Protein AF-I7BJQ3-F1 (afdb_monomer)

Mean predicted aligned error: 4.06 Å

InterPro domains:
  IPR001971 Small ribosomal subunit protein uS11 [MF_01310] (1-108)
  IPR0019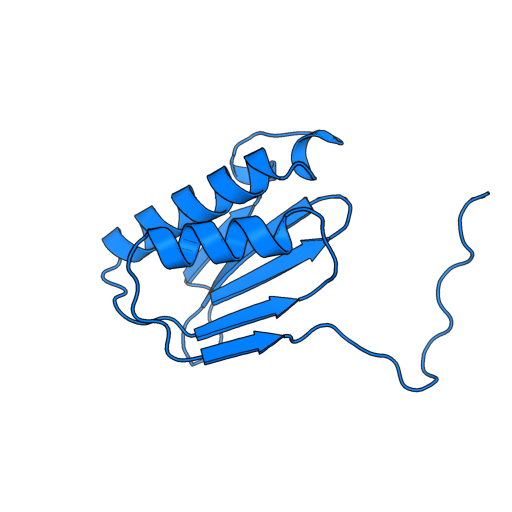71 Small ribosomal subunit protein uS11 [PF00411] (1-108)
  IPR001971 Small ribosomal subunit protein uS11 [PIRSF002131] (1-108)
  IPR001971 Small ribosomal subunit protein uS11 [PTHR11759] (1-107)
  IPR036967 Small ribosomal subunit protein uS11 superfamily [G3DSA:3.30.420.80] (1-108)

Nearest PDB structures (foldseek):
  8buu-assembly1_k  TM=9.435E-01  e=1.653E-13  Bacillus subtilis subsp. subtilis str. 168
  8q4f-assembly1_K  TM=9.467E-01  e=8.467E-13  Escherichia coli
  7p7t-assembly1_l  TM=9.505E-01  e=1.100E-12  Enterococcus faecalis
  7jil-assembly1_p  TM=9.428E-01  e=1.100E-12  Flavobacterium johnsoniae
  4v87-assembly2_CN  TM=9.465E-01  e=1.428E-12  Thermus thermophilus HB8

Secondary structure (DSSP, 8-state):
-EEEE-SS-EEEEEE-TT--EEEEEETTTTT--GGGGG-HHHHHHHHHHHHHHHHHTT--EEEEEEES--TTHHHHHHHHHHTT-EEEEEEE-----SS-SPPPPPP-

Solvent-accessible surface area (backbone atoms only — not comparable to full-atom values): 6030 Å² total; per-residue (Å²): 56,41,41,40,18,38,75,59,36,32,38,40,35,37,47,51,96,90,64,52,74,78,46,75,40,28,24,58,77,77,67,42,61,73,75,59,18,23,34,44,69,41,19,31,53,34,30,50,51,50,53,49,55,39,48,75,72,65,60,56,69,42,46,41,37,38,27,58,85,15,72,21,45,68,43,26,52,52,40,45,55,72,70,68,51,47,72,79,44,81,44,81,65,50,89,78,78,87,82,62,86,80,76,79,81,77,82,131

Radius of gyration: 14.59 Å; Cα contacts (8 Å, |Δi|>4): 197; chains: 1; bounding box: 33×20×43 Å

Structure (mmCIF, N/CA/C/O backbone):
data_AF-I7BJQ3-F1
#
_entry.id   AF-I7BJQ3-F1
#
loop_
_atom_site.group_PDB
_atom_site.id
_atom_site.type_symbol
_atom_site.label_atom_id
_atom_site.label_alt_id
_atom_site.label_comp_id
_atom_site.label_asym_id
_atom_site.label_entity_id
_atom_site.label_seq_id
_atom_site.pdbx_PDB_ins_code
_atom_site.Cartn_x
_atom_site.Cartn_y
_atom_site.Cartn_z
_atom_site.occupancy
_atom_site.B_iso_or_equiv
_atom_site.auth_seq_id
_atom_site.auth_comp_id
_atom_site.auth_asym_id
_atom_site.auth_atom_id
_atom_site.pdbx_PDB_model_num
ATOM 1 N N . MET A 1 1 ? -10.035 2.292 1.606 1.00 92.50 1 MET A N 1
ATOM 2 C CA . MET A 1 1 ? -8.562 2.443 1.529 1.00 92.50 1 MET A CA 1
ATOM 3 C C . MET A 1 1 ? -8.056 1.885 0.210 1.00 92.50 1 MET A C 1
ATOM 5 O O . MET A 1 1 ? -8.327 0.736 -0.125 1.00 92.50 1 MET A O 1
ATOM 9 N N . HIS A 1 2 ? -7.338 2.702 -0.551 1.00 94.81 2 HIS A N 1
ATOM 10 C CA . HIS A 1 2 ? -6.817 2.363 -1.866 1.00 94.81 2 HIS A CA 1
ATOM 11 C C . HIS A 1 2 ? -5.310 2.135 -1.799 1.00 94.81 2 HIS A C 1
ATOM 13 O O . HIS A 1 2 ? -4.547 3.006 -1.388 1.00 94.81 2 HIS A O 1
ATOM 19 N N . ILE A 1 3 ? -4.877 0.958 -2.236 1.00 95.25 3 ILE A N 1
ATOM 20 C CA . ILE A 1 3 ? -3.473 0.578 -2.338 1.00 95.25 3 ILE A CA 1
ATOM 21 C C . ILE A 1 3 ? -3.117 0.576 -3.819 1.00 95.25 3 ILE A C 1
ATOM 23 O O . ILE A 1 3 ? -3.524 -0.315 -4.566 1.00 95.25 3 ILE A O 1
ATOM 27 N N . TYR A 1 4 ? -2.348 1.569 -4.252 1.00 94.88 4 TYR A N 1
ATOM 28 C CA . TYR A 1 4 ? -1.841 1.645 -5.612 1.00 94.88 4 TYR A CA 1
ATOM 29 C C . TYR A 1 4 ? -0.376 1.227 -5.651 1.00 94.88 4 TYR A C 1
ATOM 31 O O . TYR A 1 4 ? 0.511 1.899 -5.115 1.00 94.88 4 TYR A O 1
ATOM 39 N N . THR A 1 5 ? -0.116 0.100 -6.306 1.00 93.75 5 THR A N 1
ATOM 40 C CA . THR A 1 5 ? 1.232 -0.448 -6.431 1.00 93.75 5 THR A CA 1
ATOM 41 C C . THR A 1 5 ? 1.673 -0.458 -7.884 1.00 93.75 5 THR A C 1
ATOM 43 O O . THR A 1 5 ? 1.016 -0.992 -8.776 1.00 93.75 5 THR A O 1
ATOM 46 N N . THR A 1 6 ? 2.826 0.149 -8.121 1.00 91.94 6 THR A N 1
ATOM 47 C CA . THR A 1 6 ? 3.507 0.140 -9.414 1.00 91.94 6 THR A CA 1
ATOM 48 C C . THR A 1 6 ? 4.869 -0.517 -9.255 1.00 91.94 6 THR A C 1
ATOM 50 O O . THR A 1 6 ? 5.329 -0.784 -8.144 1.00 91.94 6 THR A O 1
ATOM 53 N N . ILE A 1 7 ? 5.556 -0.747 -10.371 1.00 90.12 7 ILE A N 1
ATOM 54 C CA . ILE A 1 7 ? 6.918 -1.295 -10.367 1.00 90.12 7 ILE A CA 1
ATOM 55 C C . ILE A 1 7 ? 7.898 -0.345 -9.657 1.00 90.12 7 ILE A C 1
ATOM 57 O O . ILE A 1 7 ? 8.877 -0.804 -9.081 1.00 90.12 7 ILE A O 1
ATOM 61 N N . ASN A 1 8 ? 7.617 0.964 -9.655 1.00 91.50 8 ASN A N 1
ATOM 62 C CA . ASN A 1 8 ? 8.550 1.995 -9.191 1.00 91.50 8 ASN A CA 1
ATOM 63 C C . ASN A 1 8 ? 8.151 2.647 -7.860 1.00 91.50 8 ASN A C 1
ATOM 65 O O . ASN A 1 8 ? 8.958 3.363 -7.263 1.00 91.50 8 ASN A O 1
ATOM 69 N N . ASN A 1 9 ? 6.903 2.476 -7.422 1.00 92.56 9 ASN A N 1
ATOM 70 C CA . ASN A 1 9 ? 6.363 3.193 -6.274 1.00 92.56 9 ASN A CA 1
ATOM 71 C C . ASN A 1 9 ? 5.155 2.478 -5.651 1.00 92.56 9 ASN A C 1
ATOM 73 O O . ASN A 1 9 ? 4.397 1.803 -6.352 1.00 92.56 9 ASN A O 1
ATOM 77 N N . THR A 1 10 ? 4.949 2.718 -4.358 1.00 94.06 10 THR A N 1
ATOM 78 C CA . THR A 1 10 ? 3.748 2.337 -3.609 1.00 94.06 10 THR A CA 1
ATOM 79 C C . THR A 1 10 ? 3.115 3.602 -3.044 1.00 94.06 10 THR A C 1
ATOM 81 O O . THR A 1 10 ? 3.789 4.403 -2.390 1.00 94.06 10 THR A O 1
ATOM 84 N N . ILE A 1 11 ? 1.834 3.794 -3.336 1.00 94.75 11 ILE A N 1
ATOM 85 C CA . ILE A 1 11 ? 1.034 4.930 -2.881 1.00 94.75 11 ILE A CA 1
ATOM 86 C C . ILE A 1 11 ? -0.207 4.350 -2.221 1.00 94.75 11 ILE A C 1
ATOM 88 O O . ILE A 1 11 ? -0.845 3.455 -2.777 1.00 94.75 11 ILE A O 1
ATOM 92 N N . ILE A 1 12 ? -0.532 4.841 -1.035 1.00 95.56 12 ILE A N 1
ATOM 93 C CA . ILE A 1 12 ? -1.678 4.380 -0.270 1.00 95.56 12 ILE A CA 1
ATOM 94 C C . ILE A 1 12 ? -2.499 5.601 0.113 1.00 95.56 12 ILE A C 1
ATOM 96 O O . ILE A 1 12 ? -1.964 6.562 0.664 1.00 95.56 12 ILE A O 1
ATOM 100 N N . SER A 1 13 ? -3.788 5.566 -0.193 1.00 95.69 13 SER A N 1
ATOM 101 C CA . SER A 1 13 ? -4.728 6.620 0.170 1.00 95.69 13 SER A CA 1
ATOM 102 C C . SER A 1 13 ? -5.892 6.060 0.972 1.00 95.69 13 SER A C 1
ATOM 104 O O . SER A 1 13 ? -6.418 4.974 0.709 1.00 95.69 13 SER A O 1
ATOM 106 N N . LEU A 1 14 ? -6.293 6.813 1.982 1.00 94.69 14 LEU A N 1
ATOM 107 C CA . LEU A 1 14 ? -7.504 6.597 2.745 1.00 94.69 14 LEU A CA 1
ATOM 108 C C . LEU A 1 14 ? -8.563 7.564 2.226 1.00 94.69 14 LEU A C 1
ATOM 110 O O . LEU A 1 14 ? -8.294 8.751 2.056 1.00 94.69 14 LEU A O 1
ATOM 114 N N . SER A 1 15 ? -9.752 7.041 1.969 1.00 94.50 15 SER A N 1
ATOM 115 C CA . SER A 1 15 ? -10.876 7.808 1.457 1.00 94.50 15 SER A CA 1
ATOM 116 C C . SER A 1 15 ? -12.150 7.448 2.199 1.00 94.50 15 SER A C 1
ATOM 118 O O . SER A 1 15 ? -12.292 6.304 2.646 1.00 94.50 15 SER A O 1
ATOM 120 N N . ASP A 1 16 ? -13.070 8.402 2.250 1.00 91.19 16 ASP A N 1
ATOM 121 C CA . ASP A 1 16 ? -14.434 8.199 2.725 1.00 91.19 16 ASP A CA 1
ATOM 122 C C . ASP A 1 16 ? -15.269 7.417 1.702 1.00 91.19 16 ASP A C 1
ATOM 124 O O . ASP A 1 16 ? -14.840 7.161 0.570 1.00 91.19 16 ASP A O 1
ATOM 128 N N . GLN A 1 17 ? -16.492 7.057 2.088 1.00 87.62 17 GLN A N 1
ATOM 129 C CA . GLN A 1 17 ? -17.443 6.354 1.219 1.00 87.62 17 GLN A CA 1
ATOM 130 C C . GLN A 1 17 ? -17.841 7.183 -0.012 1.00 87.62 17 GLN A C 1
ATOM 132 O O . GLN A 1 17 ? -18.097 6.620 -1.073 1.00 87.62 17 GLN A O 1
ATOM 137 N N . GLU A 1 18 ? -17.823 8.513 0.105 1.00 90.38 18 GLU A N 1
ATOM 138 C CA . GLU A 1 18 ? -18.086 9.444 -1.001 1.00 90.38 18 GLU A CA 1
ATOM 139 C C . GLU A 1 18 ? -16.880 9.620 -1.945 1.00 90.38 18 GLU A C 1
ATOM 141 O O . GLU A 1 18 ? -16.986 10.272 -2.980 1.00 90.38 18 GLU A O 1
ATOM 146 N N . GLY A 1 19 ? -15.726 9.025 -1.619 1.00 87.19 19 GLY A N 1
ATOM 147 C CA . GLY A 1 19 ? -14.508 9.102 -2.433 1.00 87.19 19 GLY A CA 1
ATOM 148 C C . GLY A 1 19 ? -13.599 10.296 -2.123 1.00 87.19 19 GLY A C 1
ATOM 149 O O . GLY A 1 19 ? -12.571 10.457 -2.782 1.00 87.19 19 GLY A O 1
ATOM 150 N N . ASN A 1 20 ? -13.923 11.096 -1.105 1.00 92.00 20 ASN A N 1
ATOM 151 C CA . ASN A 1 20 ? -13.054 12.165 -0.615 1.00 92.00 20 ASN A CA 1
ATOM 152 C C . ASN A 1 20 ? -11.803 11.570 0.042 1.00 92.00 20 ASN A C 1
ATOM 154 O O . ASN A 1 20 ? -11.906 10.656 0.857 1.00 92.00 20 ASN A O 1
ATOM 158 N N . VAL A 1 21 ? -10.61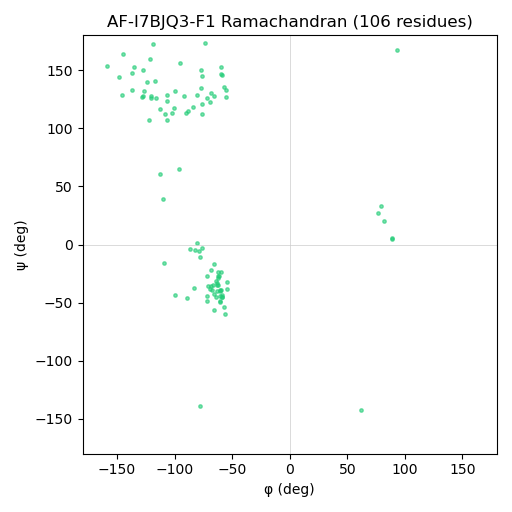5 12.056 -0.325 1.00 93.25 21 VAL A N 1
ATOM 159 C CA . VAL A 1 21 ? -9.344 11.559 0.226 1.00 93.25 21 VAL A CA 1
ATOM 160 C C . VAL A 1 21 ? -9.051 12.269 1.543 1.00 93.25 21 VAL A C 1
ATOM 162 O O . VAL A 1 21 ? -8.852 13.480 1.556 1.00 93.25 21 VAL A O 1
ATOM 165 N N . VAL A 1 22 ? -8.981 11.500 2.629 1.00 92.50 22 VAL A N 1
ATOM 166 C CA . VAL A 1 22 ? -8.708 12.005 3.984 1.00 92.50 22 VAL A CA 1
ATOM 167 C C . VAL A 1 22 ? -7.208 12.031 4.258 1.00 92.50 22 VAL A C 1
ATOM 169 O O . VAL A 1 22 ? -6.669 13.022 4.739 1.00 92.50 22 VAL A O 1
ATOM 172 N N . LEU A 1 23 ? -6.515 10.942 3.915 1.00 93.56 23 LEU A N 1
ATOM 173 C CA . LEU A 1 23 ? -5.073 10.798 4.101 1.00 93.56 23 LEU A CA 1
ATOM 174 C C . LEU A 1 23 ? -4.444 10.164 2.871 1.00 93.56 23 LEU A C 1
ATOM 176 O O . LEU A 1 23 ? -5.030 9.298 2.217 1.00 93.56 23 LEU A O 1
ATOM 180 N N . GLN A 1 24 ? -3.207 10.546 2.582 1.00 94.81 24 GLN A N 1
ATOM 181 C CA . GLN A 1 24 ? -2.428 9.905 1.539 1.00 94.81 24 GLN A CA 1
ATOM 182 C C . GLN A 1 24 ? -0.959 9.8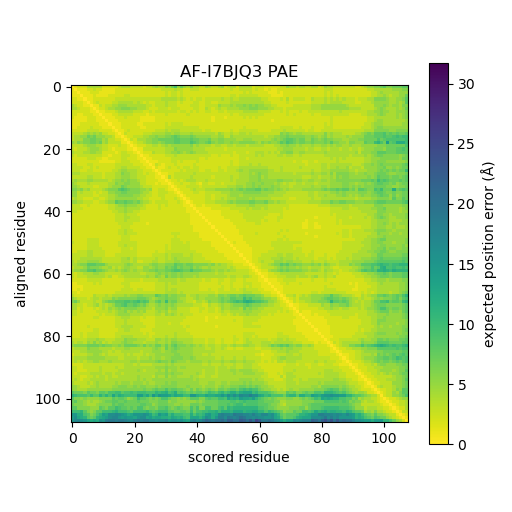76 1.917 1.00 94.81 24 GLN A C 1
ATOM 184 O O . GLN A 1 24 ? -0.343 10.905 2.167 1.00 94.81 24 GLN A O 1
ATOM 189 N N . GLU A 1 25 ? -0.376 8.691 1.827 1.00 95.50 25 GLU A N 1
ATOM 190 C CA . GLU A 1 25 ? 1.040 8.476 2.052 1.00 95.50 25 GLU A CA 1
ATOM 191 C C . GLU A 1 25 ? 1.650 7.727 0.872 1.00 95.50 25 GLU A C 1
ATOM 193 O O . GLU A 1 25 ? 1.019 6.940 0.162 1.00 95.50 25 GLU A O 1
ATOM 198 N N . SER A 1 26 ? 2.924 7.994 0.626 1.00 9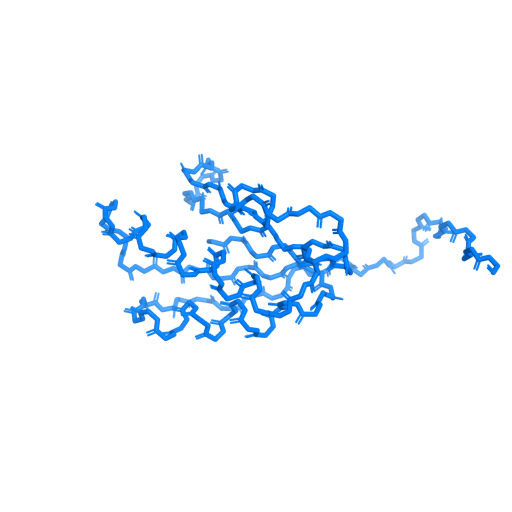4.69 26 SER A N 1
ATOM 199 C CA . SER A 1 26 ? 3.661 7.361 -0.461 1.00 94.69 26 SER A CA 1
ATOM 200 C C . SER A 1 26 ? 5.104 7.131 -0.060 1.00 94.69 26 SER A C 1
ATOM 202 O O . SER A 1 26 ? 5.612 7.768 0.863 1.00 94.69 26 SER A O 1
ATOM 204 N N . ALA A 1 27 ? 5.809 6.281 -0.806 1.00 93.31 27 ALA A N 1
ATOM 205 C CA . ALA A 1 27 ? 7.239 6.075 -0.580 1.00 93.31 27 ALA A CA 1
ATOM 206 C C . ALA A 1 27 ? 8.042 7.393 -0.612 1.00 93.31 27 ALA A C 1
ATOM 208 O O . ALA A 1 27 ? 9.030 7.538 0.104 1.00 93.31 27 ALA A O 1
ATOM 209 N N . GLY A 1 28 ? 7.604 8.360 -1.429 1.00 92.31 28 GLY A N 1
ATOM 210 C CA . GLY A 1 28 ? 8.205 9.692 -1.505 1.00 92.31 28 GLY A CA 1
ATOM 211 C C . GLY A 1 28 ? 7.929 10.564 -0.277 1.00 92.31 28 GLY A C 1
ATOM 212 O O . GLY A 1 28 ? 8.825 11.291 0.138 1.00 92.31 28 GLY A O 1
ATOM 213 N N . SER A 1 29 ? 6.740 10.447 0.327 1.00 92.00 29 SER A N 1
ATOM 214 C CA . SER A 1 29 ? 6.351 11.175 1.550 1.00 92.00 29 SER A CA 1
ATOM 215 C C . SER A 1 29 ? 7.244 10.811 2.743 1.00 92.00 29 SER A C 1
ATOM 217 O O . SER A 1 29 ? 7.635 11.663 3.532 1.00 92.00 29 SER A O 1
ATOM 219 N N . ILE A 1 30 ? 7.681 9.549 2.812 1.00 91.44 30 ILE A N 1
ATOM 220 C CA . ILE A 1 30 ? 8.606 9.045 3.846 1.00 91.44 30 ILE A CA 1
ATOM 221 C C . ILE A 1 30 ? 10.075 9.408 3.527 1.00 91.44 30 ILE A C 1
ATOM 223 O O . ILE A 1 30 ? 10.997 9.055 4.255 1.00 91.44 30 ILE A O 1
ATOM 227 N N . GLY A 1 31 ? 10.330 10.129 2.431 1.00 92.00 31 GLY A N 1
ATOM 228 C CA . GLY A 1 31 ? 11.660 10.624 2.067 1.00 92.00 31 GLY A CA 1
ATOM 229 C C . GLY A 1 31 ? 12.503 9.663 1.223 1.00 92.00 31 GLY A C 1
ATOM 230 O O . GLY A 1 31 ? 13.653 9.978 0.906 1.00 92.00 31 GLY A O 1
ATOM 231 N N . TYR A 1 32 ? 11.959 8.519 0.789 1.00 94.00 32 TYR A N 1
ATOM 232 C CA . TYR A 1 32 ? 12.680 7.623 -0.116 1.00 94.00 32 TYR A CA 1
ATOM 233 C C . TYR A 1 32 ? 12.669 8.162 -1.549 1.00 94.00 32 TYR A C 1
ATOM 235 O O . TYR A 1 32 ? 11.643 8.576 -2.093 1.00 94.00 32 TYR A O 1
ATOM 243 N N . LYS A 1 33 ? 13.835 8.124 -2.200 1.00 92.81 33 LYS A N 1
ATOM 244 C CA . LYS A 1 33 ? 14.047 8.620 -3.568 1.00 92.81 33 LYS A CA 1
ATOM 245 C C . LYS A 1 33 ? 14.567 7.513 -4.488 1.00 92.81 33 LYS A C 1
ATOM 247 O O . LYS A 1 33 ? 15.096 6.497 -4.038 1.00 92.81 33 LYS A O 1
ATOM 252 N N . GLY A 1 34 ? 14.403 7.719 -5.795 1.00 91.69 34 GLY A N 1
ATOM 253 C CA . GLY A 1 34 ? 14.881 6.795 -6.827 1.00 91.69 34 GLY A CA 1
ATOM 254 C C . GLY A 1 34 ? 14.244 5.403 -6.752 1.00 91.69 34 GLY A C 1
ATOM 255 O O . GLY A 1 34 ? 13.058 5.266 -6.448 1.00 91.69 34 GLY A O 1
ATOM 256 N N . THR A 1 35 ? 15.045 4.374 -7.024 1.00 90.12 35 THR A N 1
ATOM 257 C CA . THR A 1 35 ? 14.631 2.960 -7.078 1.00 90.12 35 THR A CA 1
ATOM 258 C C . THR A 1 35 ? 14.251 2.379 -5.717 1.00 90.12 35 THR A C 1
ATOM 260 O O . THR A 1 35 ? 13.475 1.428 -5.650 1.00 90.12 35 THR A O 1
ATOM 263 N N . LYS A 1 36 ? 14.726 2.978 -4.615 1.00 90.25 36 LYS A N 1
ATOM 264 C CA . LYS A 1 36 ? 14.414 2.528 -3.248 1.00 90.25 36 LYS A CA 1
ATOM 265 C C . LYS A 1 36 ? 12.913 2.614 -2.931 1.00 90.25 36 LYS A C 1
ATOM 267 O O . LYS A 1 36 ? 12.423 1.834 -2.120 1.00 90.25 36 LYS A O 1
ATOM 272 N N . LYS A 1 37 ? 12.166 3.480 -3.630 1.00 92.94 37 LYS A N 1
ATOM 273 C CA . LYS A 1 37 ? 10.702 3.628 -3.504 1.00 92.94 37 LYS A CA 1
ATOM 274 C C . LYS A 1 37 ? 9.907 2.367 -3.858 1.00 92.94 37 LYS A C 1
ATOM 276 O O . LYS A 1 37 ? 8.809 2.174 -3.350 1.00 92.94 37 LYS A O 1
ATOM 281 N N . ALA A 1 38 ? 10.454 1.514 -4.720 1.00 89.19 38 ALA A N 1
ATOM 282 C CA . ALA A 1 38 ? 9.809 0.287 -5.181 1.00 89.19 38 ALA A CA 1
ATOM 283 C C . ALA A 1 38 ? 9.961 -0.892 -4.212 1.00 89.19 38 ALA A C 1
ATOM 285 O O . ALA A 1 38 ? 9.468 -1.989 -4.482 1.00 89.19 38 ALA A O 1
ATOM 286 N N . THR A 1 39 ? 10.730 -0.713 -3.137 1.00 92.88 39 THR A N 1
ATOM 287 C CA . THR A 1 39 ? 11.123 -1.835 -2.295 1.00 92.88 39 THR A CA 1
ATOM 288 C C . THR A 1 39 ? 9.978 -2.295 -1.390 1.00 92.88 39 THR A C 1
ATOM 290 O O . THR A 1 39 ? 9.209 -1.472 -0.886 1.00 92.88 39 THR A O 1
ATOM 293 N N . PRO A 1 40 ? 9.887 -3.612 -1.140 1.00 93.12 40 PRO A N 1
ATOM 294 C CA . PRO A 1 40 ? 8.904 -4.197 -0.231 1.00 93.12 40 PRO A CA 1
ATOM 295 C C . PRO A 1 40 ? 8.936 -3.577 1.175 1.00 93.12 40 PRO A C 1
ATOM 297 O O . PRO A 1 40 ? 7.899 -3.323 1.781 1.00 93.12 40 PRO A O 1
ATOM 300 N N . TYR A 1 41 ? 10.138 -3.275 1.666 1.00 93.62 41 TYR A N 1
ATOM 301 C CA . TYR A 1 41 ? 10.353 -2.643 2.964 1.00 93.62 4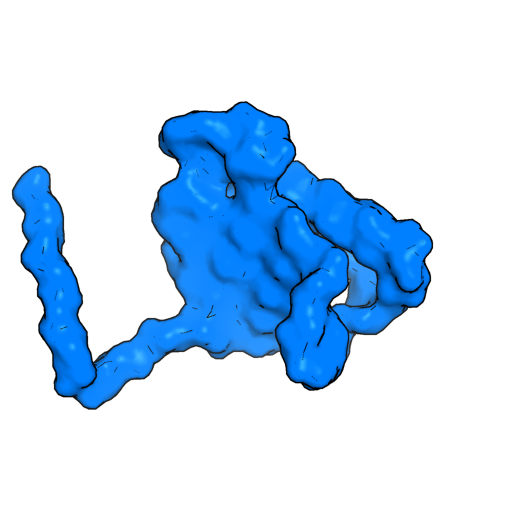1 TYR A CA 1
ATOM 302 C C . TYR A 1 41 ? 9.696 -1.261 3.062 1.00 93.62 41 TYR A C 1
ATOM 304 O O . TYR A 1 41 ? 9.013 -0.956 4.037 1.00 93.62 41 TYR A O 1
ATOM 312 N N . VAL A 1 42 ? 9.838 -0.436 2.022 1.00 94.56 42 VAL A N 1
ATOM 313 C CA . VAL A 1 42 ? 9.216 0.890 2.004 1.00 94.56 42 VAL A CA 1
ATOM 314 C C . VAL A 1 42 ? 7.694 0.780 1.921 1.00 94.56 42 VAL A C 1
ATOM 316 O O . VAL A 1 42 ? 7.006 1.552 2.577 1.00 94.56 42 VAL A O 1
ATOM 319 N N . ALA A 1 43 ? 7.152 -0.208 1.202 1.00 94.62 43 ALA A N 1
ATOM 320 C CA . ALA A 1 43 ? 5.707 -0.449 1.182 1.00 94.62 43 ALA A CA 1
ATOM 321 C C . ALA A 1 43 ? 5.146 -0.768 2.580 1.00 94.62 43 ALA A C 1
ATOM 323 O O . ALA A 1 43 ? 4.089 -0.252 2.938 1.00 94.62 43 ALA A O 1
ATOM 324 N N . ASN A 1 44 ? 5.877 -1.551 3.384 1.00 95.19 44 ASN A N 1
ATOM 325 C CA . ASN A 1 44 ? 5.527 -1.809 4.782 1.00 95.19 44 ASN A CA 1
ATOM 326 C C . ASN A 1 44 ? 5.507 -0.508 5.600 1.00 95.19 44 ASN A C 1
ATOM 328 O O . ASN A 1 44 ? 4.507 -0.217 6.245 1.00 95.19 44 ASN A O 1
ATOM 332 N N . LEU A 1 45 ? 6.561 0.310 5.503 1.00 95.31 45 LEU A N 1
ATOM 333 C CA . LEU A 1 45 ? 6.643 1.590 6.215 1.00 95.31 45 LEU A CA 1
ATOM 334 C C . LEU A 1 45 ? 5.500 2.545 5.843 1.00 95.31 45 LEU A C 1
ATOM 336 O O . LEU A 1 45 ? 4.908 3.154 6.731 1.00 95.31 45 LEU A O 1
ATOM 340 N N . VAL A 1 46 ? 5.164 2.648 4.551 1.00 95.56 46 VAL A N 1
ATOM 341 C CA . VAL A 1 46 ? 4.029 3.456 4.067 1.00 95.56 46 VAL A CA 1
ATOM 342 C C . VAL A 1 46 ? 2.717 2.955 4.653 1.00 95.56 46 VAL A C 1
ATOM 344 O O . VAL A 1 46 ? 1.962 3.752 5.204 1.00 95.56 46 VAL A O 1
ATOM 347 N N . ALA A 1 47 ? 2.471 1.646 4.594 1.00 95.38 47 ALA A N 1
ATOM 348 C CA . ALA A 1 47 ? 1.267 1.034 5.147 1.00 95.38 47 ALA A CA 1
ATOM 349 C C . ALA A 1 47 ? 1.163 1.209 6.672 1.00 95.38 47 ALA A C 1
ATOM 351 O O . ALA A 1 47 ? 0.087 1.501 7.188 1.00 95.38 47 ALA A O 1
ATOM 352 N N . SER A 1 48 ? 2.276 1.083 7.397 1.00 94.81 48 SER A N 1
ATOM 353 C CA . SER A 1 48 ? 2.314 1.307 8.842 1.00 94.81 48 SER A CA 1
ATOM 354 C C . SER A 1 48 ? 2.081 2.762 9.221 1.00 94.81 48 SER A C 1
ATOM 356 O O . SER A 1 48 ? 1.415 3.007 10.222 1.00 94.81 48 SER A O 1
ATOM 358 N N . LYS A 1 49 ? 2.623 3.720 8.462 1.00 95.56 49 LYS A N 1
ATOM 359 C CA . LYS A 1 49 ? 2.449 5.147 8.748 1.00 95.56 49 LYS A CA 1
ATOM 360 C C . LYS A 1 49 ? 0.984 5.556 8.588 1.00 95.56 49 LYS A C 1
ATOM 362 O O . LYS A 1 49 ? 0.366 5.949 9.571 1.00 95.56 49 LYS A O 1
ATOM 367 N N . ILE A 1 50 ? 0.409 5.320 7.408 1.00 95.31 50 ILE A N 1
ATOM 368 C CA . ILE A 1 50 ? -0.988 5.686 7.141 1.00 95.31 50 I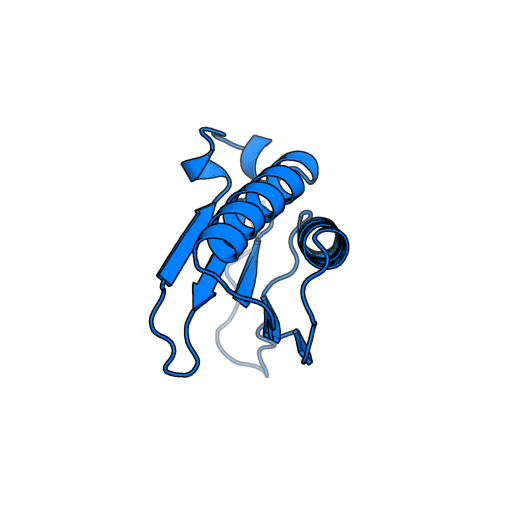LE A CA 1
ATOM 369 C C . ILE A 1 50 ? -1.968 4.924 8.032 1.00 95.31 50 ILE A C 1
ATOM 371 O O . ILE A 1 50 ? -2.999 5.458 8.417 1.00 95.31 50 ILE A O 1
ATOM 375 N N . GLY A 1 51 ? -1.653 3.677 8.393 1.00 94.00 51 GLY A N 1
ATOM 376 C CA . GLY A 1 51 ? -2.482 2.902 9.304 1.00 94.00 51 GLY A CA 1
ATOM 377 C C . GLY A 1 51 ? -2.417 3.391 10.755 1.00 94.00 51 GLY A C 1
ATOM 378 O O . GLY A 1 51 ? -3.381 3.221 11.489 1.00 94.00 51 GLY A O 1
ATOM 379 N N . LYS A 1 52 ? -1.326 4.027 11.194 1.00 93.75 52 LYS A N 1
ATOM 380 C CA . LYS A 1 52 ? -1.297 4.702 12.502 1.00 93.75 52 LYS A CA 1
ATOM 381 C C . LYS A 1 52 ? -2.133 5.977 12.470 1.00 93.75 52 LYS A C 1
ATOM 383 O O . LYS A 1 52 ? -3.023 6.116 13.300 1.00 93.75 52 LYS A O 1
ATOM 388 N N . GLU A 1 53 ? -1.931 6.812 11.454 1.00 94.31 53 GLU A N 1
ATOM 389 C CA . GLU A 1 53 ? -2.687 8.0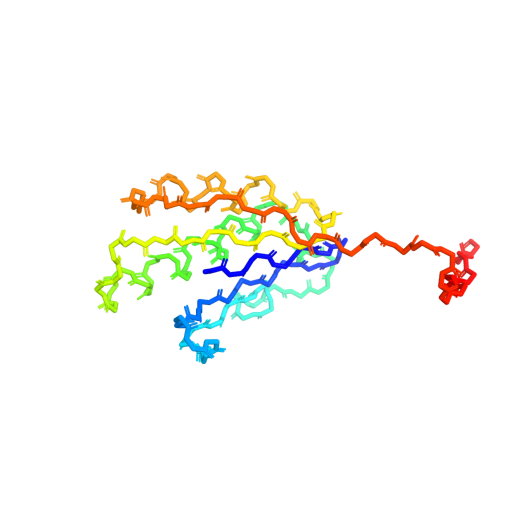60 11.279 1.00 94.31 53 GLU A CA 1
ATOM 390 C C . GLU A 1 53 ? -4.196 7.782 11.139 1.00 94.31 53 GLU A C 1
ATOM 392 O O . GLU A 1 53 ? -5.022 8.458 11.743 1.00 94.31 53 GLU A O 1
ATOM 397 N N . ALA A 1 54 ? -4.582 6.714 10.432 1.00 93.50 54 ALA A N 1
ATOM 398 C CA . ALA A 1 54 ? -5.978 6.288 10.325 1.00 93.50 54 ALA A CA 1
ATOM 399 C C . ALA A 1 54 ? -6.591 5.866 11.674 1.00 93.50 54 ALA A C 1
ATOM 401 O O . ALA A 1 54 ? -7.771 6.119 11.916 1.00 93.50 54 ALA A O 1
ATOM 402 N N . LYS A 1 55 ? -5.808 5.244 12.568 1.00 91.81 55 LYS A N 1
ATOM 403 C CA . LYS A 1 55 ? -6.272 4.922 13.928 1.00 91.81 55 LYS A CA 1
ATOM 404 C C . LYS A 1 55 ? -6.445 6.168 14.783 1.00 91.81 55 LYS A C 1
ATOM 406 O O . LYS A 1 55 ? -7.393 6.229 15.557 1.00 91.81 55 LYS A O 1
ATOM 411 N N . GLU A 1 56 ? -5.557 7.148 14.641 1.00 92.81 56 GLU A N 1
ATOM 412 C CA . GLU A 1 56 ? -5.664 8.434 15.341 1.00 92.81 56 GLU A CA 1
ATOM 413 C C . GLU A 1 56 ? -6.919 9.207 14.911 1.00 92.81 56 GLU A C 1
ATOM 415 O O . GLU A 1 56 ? -7.542 9.874 15.732 1.00 92.81 56 GLU A O 1
ATOM 420 N N . LEU A 1 57 ? -7.350 9.037 13.657 1.00 90.50 57 LEU A N 1
ATOM 421 C CA . LEU A 1 57 ? -8.625 9.553 13.147 1.00 90.50 57 LEU A CA 1
ATOM 422 C C . LEU A 1 57 ? -9.861 8.745 13.589 1.00 90.50 57 LEU A C 1
ATOM 424 O O . LEU A 1 57 ? -10.981 9.127 13.262 1.00 90.50 57 LEU A O 1
ATOM 428 N N . GLY A 1 58 ? -9.689 7.639 14.319 1.00 90.00 58 GLY A N 1
ATOM 429 C CA . GLY A 1 58 ? -10.796 6.827 14.834 1.00 90.00 58 GLY A CA 1
ATOM 430 C C . GLY A 1 58 ? -11.394 5.836 13.832 1.00 90.00 58 GLY A C 1
ATOM 431 O O . GLY A 1 58 ? -12.516 5.374 14.028 1.00 90.00 58 GLY A O 1
ATOM 432 N N . VAL A 1 59 ? -10.672 5.480 12.765 1.00 90.31 59 VAL A N 1
ATOM 433 C CA . VAL A 1 59 ? -11.159 4.503 11.781 1.00 90.31 59 VAL A CA 1
ATOM 434 C C . VAL A 1 59 ? -11.054 3.081 12.339 1.00 90.31 59 VAL A C 1
ATOM 436 O O . VAL A 1 59 ? -9.961 2.611 12.653 1.00 90.31 59 VAL A O 1
ATOM 439 N N . SER A 1 60 ? -12.184 2.378 12.429 1.00 88.88 60 SER A N 1
ATOM 440 C CA . SER A 1 60 ? -12.267 0.990 12.914 1.00 88.88 60 SER A CA 1
ATOM 441 C C . SER A 1 60 ? -12.342 -0.037 11.781 1.00 88.88 60 SER A C 1
ATOM 443 O O . SER A 1 60 ? -11.642 -1.053 11.817 1.00 88.88 60 SER A O 1
ATOM 445 N N . SER A 1 61 ? -13.150 0.247 10.757 1.00 91.94 61 SER A N 1
ATOM 446 C CA . SER A 1 61 ? -13.441 -0.677 9.657 1.00 91.94 61 SER A CA 1
ATOM 447 C C . SER A 1 61 ? -12.959 -0.126 8.311 1.00 91.94 61 SER A C 1
ATOM 449 O O . SER A 1 61 ? -13.073 1.067 8.029 1.00 91.94 61 SER A O 1
ATOM 451 N N . LEU A 1 62 ? -12.412 -0.995 7.457 1.00 92.00 62 LEU A N 1
ATOM 452 C CA . LEU A 1 62 ? -11.788 -0.626 6.186 1.00 92.00 62 LEU A CA 1
ATOM 453 C C . LEU A 1 62 ? -12.187 -1.578 5.053 1.00 92.00 62 LEU A C 1
ATOM 455 O O . LEU A 1 62 ? -12.042 -2.793 5.163 1.00 92.00 62 LEU A O 1
ATOM 459 N N . ALA A 1 63 ? -12.562 -1.006 3.908 1.00 93.44 63 ALA A N 1
ATOM 460 C CA . ALA A 1 63 ? -12.575 -1.710 2.627 1.00 93.44 63 ALA A CA 1
ATOM 461 C C . ALA A 1 63 ? -11.227 -1.512 1.916 1.00 93.44 63 ALA A C 1
ATOM 463 O O . ALA A 1 63 ? -10.760 -0.374 1.755 1.00 93.44 63 ALA A O 1
ATOM 464 N N . LEU A 1 64 ? -10.587 -2.601 1.492 1.00 94.25 64 LEU A N 1
ATOM 465 C CA . LEU A 1 64 ? -9.290 -2.588 0.819 1.00 94.25 64 LEU A CA 1
ATOM 466 C C . LEU A 1 64 ? -9.473 -2.736 -0.690 1.00 94.25 64 LEU A C 1
ATOM 468 O O . LEU A 1 64 ? -9.926 -3.764 -1.186 1.00 94.25 64 LEU A O 1
ATOM 472 N N . HIS A 1 65 ? -9.050 -1.719 -1.435 1.00 95.12 65 HIS A N 1
ATOM 473 C CA . HIS A 1 65 ? -9.034 -1.744 -2.892 1.00 95.12 65 HIS A CA 1
ATOM 474 C C . HIS A 1 65 ? -7.602 -1.726 -3.402 1.00 95.12 65 HIS A C 1
ATOM 476 O O . HIS A 1 65 ? -6.876 -0.751 -3.210 1.00 95.12 65 HIS A O 1
ATOM 482 N N . VAL A 1 66 ? -7.198 -2.785 -4.091 1.00 95.00 66 VAL A N 1
ATOM 483 C CA . VAL A 1 66 ? -5.824 -2.952 -4.563 1.00 95.00 66 VAL A CA 1
ATOM 484 C C . VAL A 1 66 ? -5.761 -2.733 -6.061 1.00 95.00 66 VAL A C 1
ATOM 486 O O . VAL A 1 66 ? -6.522 -3.337 -6.810 1.00 95.00 66 VAL A O 1
ATOM 489 N N . LYS A 1 67 ? -4.847 -1.879 -6.514 1.00 94.75 67 LYS A N 1
ATOM 490 C CA . LYS A 1 67 ? -4.650 -1.576 -7.930 1.00 94.75 67 LYS A CA 1
ATOM 491 C C . LYS A 1 67 ? -3.185 -1.741 -8.313 1.00 94.75 67 LYS A C 1
ATOM 493 O O . LYS A 1 67 ? -2.307 -1.096 -7.737 1.00 94.75 67 LYS A O 1
ATOM 498 N N . GLY A 1 68 ? -2.947 -2.533 -9.353 1.00 89.94 68 GLY A N 1
ATOM 499 C CA . GLY A 1 68 ? -1.643 -2.691 -9.990 1.00 89.94 68 GLY A CA 1
ATOM 500 C C . GLY A 1 68 ? -0.814 -3.855 -9.446 1.00 89.94 68 GLY A C 1
ATOM 501 O O . GLY A 1 68 ? -1.131 -4.460 -8.424 1.00 89.94 68 GLY A O 1
ATOM 502 N N . ILE A 1 69 ? 0.254 -4.176 -10.182 1.00 87.31 69 ILE A N 1
ATOM 503 C CA . ILE A 1 69 ? 1.098 -5.366 -9.990 1.00 87.31 69 ILE A CA 1
ATOM 504 C C . ILE A 1 69 ? 2.494 -4.924 -9.517 1.00 87.31 69 ILE A C 1
ATOM 506 O O . ILE A 1 69 ? 3.500 -5.095 -10.207 1.00 87.31 69 ILE A O 1
ATOM 510 N N . GLY A 1 70 ? 2.562 -4.254 -8.367 1.00 87.00 70 GLY A N 1
ATOM 511 C CA . GLY A 1 70 ? 3.824 -3.798 -7.780 1.00 87.00 70 GLY A CA 1
ATOM 512 C C . GLY A 1 70 ? 4.392 -4.764 -6.739 1.00 87.00 70 GLY A C 1
ATOM 513 O O . GLY A 1 70 ? 3.662 -5.495 -6.073 1.00 87.00 70 GLY A O 1
ATOM 514 N N . ARG A 1 71 ? 5.714 -4.704 -6.529 1.00 88.88 71 ARG A N 1
ATOM 515 C CA . ARG A 1 71 ? 6.440 -5.532 -5.539 1.00 88.88 71 ARG A CA 1
ATOM 516 C C . ARG A 1 71 ? 5.960 -5.326 -4.095 1.00 88.88 71 ARG A C 1
ATOM 518 O O . ARG A 1 71 ? 6.153 -6.194 -3.256 1.00 88.88 71 ARG A O 1
ATOM 525 N N . GLY A 1 72 ? 5.354 -4.173 -3.805 1.00 90.06 72 GLY A N 1
ATOM 526 C CA . GLY A 1 72 ? 4.838 -3.815 -2.482 1.00 90.06 72 GLY A CA 1
ATOM 527 C C . GLY A 1 72 ? 3.408 -4.278 -2.185 1.00 90.06 72 GLY A C 1
ATOM 528 O O . GLY A 1 72 ? 2.945 -4.049 -1.072 1.00 90.06 72 GLY A O 1
ATOM 529 N N . LYS A 1 73 ? 2.703 -4.900 -3.143 1.00 92.00 73 LYS A N 1
ATOM 530 C CA . LYS A 1 73 ? 1.266 -5.225 -3.041 1.00 92.00 73 LYS A CA 1
ATOM 531 C C . LYS A 1 73 ? 0.931 -6.076 -1.816 1.00 92.00 73 LYS A C 1
ATOM 533 O O . LYS A 1 73 ? 0.149 -5.667 -0.964 1.00 92.00 73 LYS A O 1
ATOM 538 N N . GLU A 1 74 ? 1.535 -7.256 -1.738 1.00 92.00 74 GLU A N 1
ATOM 539 C CA . GLU A 1 74 ? 1.237 -8.247 -0.700 1.00 92.00 74 GLU A CA 1
ATOM 540 C C . GLU A 1 74 ? 1.670 -7.767 0.687 1.00 92.00 74 GLU A C 1
ATOM 542 O O . GLU A 1 74 ? 0.989 -7.985 1.685 1.00 92.00 74 GLU A O 1
ATOM 547 N N . ILE A 1 75 ? 2.779 -7.033 0.740 1.00 94.94 75 ILE A N 1
ATOM 548 C CA . ILE A 1 75 ? 3.320 -6.523 1.994 1.00 94.94 75 ILE A CA 1
ATOM 549 C C . ILE A 1 75 ? 2.457 -5.399 2.543 1.00 94.94 75 ILE A C 1
ATOM 551 O O . ILE A 1 75 ? 2.150 -5.425 3.728 1.00 94.94 75 ILE A O 1
ATOM 555 N N . ALA A 1 76 ? 2.016 -4.457 1.705 1.00 94.31 76 ALA A N 1
ATOM 556 C CA . ALA A 1 76 ? 1.107 -3.401 2.140 1.00 94.31 76 ALA A CA 1
ATOM 557 C C . ALA A 1 76 ? -0.197 -3.987 2.706 1.00 94.31 76 ALA A C 1
ATOM 559 O O . ALA A 1 76 ? -0.620 -3.596 3.792 1.00 94.31 76 ALA A O 1
ATOM 560 N N . LEU A 1 77 ? -0.781 -4.974 2.014 1.00 93.69 77 LEU A N 1
ATOM 561 C CA . LEU A 1 77 ? -1.954 -5.712 2.491 1.00 93.69 77 LEU A CA 1
ATOM 562 C C . LEU A 1 77 ? -1.701 -6.365 3.853 1.00 93.69 77 LEU A C 1
ATOM 564 O O . LEU A 1 77 ? -2.441 -6.117 4.803 1.00 93.69 77 LEU A O 1
ATOM 568 N N . ARG A 1 78 ? -0.629 -7.156 3.971 1.00 93.75 78 ARG A N 1
ATOM 569 C CA . ARG A 1 78 ? -0.285 -7.866 5.208 1.00 93.75 78 ARG A CA 1
ATOM 570 C C . ARG A 1 78 ? -0.045 -6.911 6.376 1.00 93.75 78 ARG A C 1
ATOM 572 O O . ARG A 1 78 ? -0.455 -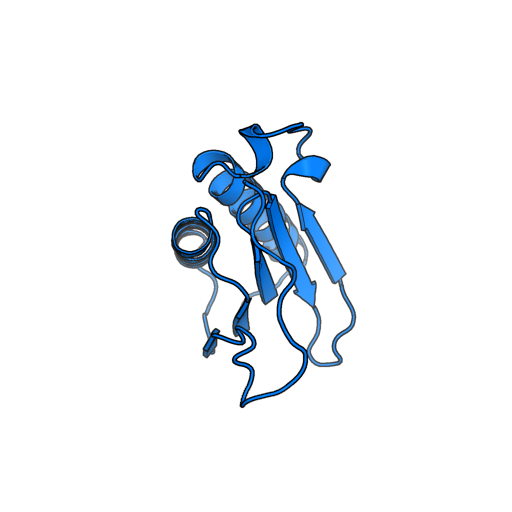7.210 7.493 1.00 93.75 78 ARG A O 1
ATOM 579 N N . THR A 1 79 ? 0.594 -5.771 6.130 1.00 94.94 79 THR A N 1
ATOM 580 C CA . THR A 1 79 ? 0.823 -4.752 7.158 1.00 94.94 79 THR A CA 1
ATOM 581 C C . THR A 1 79 ? -0.487 -4.165 7.665 1.00 94.94 79 THR A C 1
ATOM 583 O O . THR A 1 79 ? -0.654 -4.049 8.874 1.00 94.94 79 THR A O 1
ATOM 586 N N . ILE A 1 80 ? -1.426 -3.830 6.776 1.00 93.00 80 ILE A N 1
ATOM 587 C CA . ILE A 1 80 ? -2.721 -3.255 7.174 1.00 93.00 80 ILE A CA 1
ATOM 588 C C . ILE A 1 80 ? -3.548 -4.272 7.962 1.00 93.00 80 ILE A C 1
ATOM 590 O O . ILE A 1 80 ? -4.094 -3.931 9.007 1.00 93.00 80 ILE A O 1
ATOM 594 N N . VAL A 1 81 ? -3.567 -5.532 7.519 1.00 92.75 81 VAL A N 1
ATOM 595 C CA . VAL A 1 81 ? -4.209 -6.630 8.260 1.00 92.75 81 VAL A CA 1
ATOM 596 C C . VAL A 1 81 ? -3.587 -6.771 9.655 1.00 92.75 81 VAL A C 1
ATOM 598 O O . VAL A 1 81 ? -4.299 -6.853 10.651 1.00 92.75 81 VAL A O 1
ATOM 601 N N . GLY A 1 82 ? -2.254 -6.728 9.749 1.00 92.12 82 GLY A N 1
ATOM 602 C CA . GLY A 1 82 ? -1.525 -6.834 11.016 1.00 92.12 82 GLY A CA 1
ATOM 603 C C . GLY A 1 82 ? -1.741 -5.665 11.984 1.00 92.12 82 GLY A C 1
ATOM 604 O O . GLY A 1 82 ? -1.462 -5.807 13.171 1.00 92.12 82 GLY A O 1
ATOM 605 N N . LEU A 1 83 ? -2.255 -4.523 11.514 1.00 91.12 83 LEU A N 1
ATOM 606 C CA . LEU A 1 83 ? -2.628 -3.403 12.379 1.00 91.12 83 LEU A CA 1
ATOM 607 C C . LEU A 1 83 ? -3.966 -3.633 13.096 1.00 91.12 83 LEU A C 1
ATOM 609 O O . LEU A 1 83 ? -4.260 -2.883 14.023 1.00 91.12 83 LEU A O 1
ATOM 613 N N . GLY A 1 84 ? -4.749 -4.655 12.738 1.00 88.62 84 GLY A N 1
ATOM 614 C CA . GLY A 1 84 ? -5.968 -5.026 13.464 1.00 88.62 84 GLY A CA 1
ATOM 615 C C . GLY A 1 84 ? -7.186 -4.155 13.151 1.00 88.62 84 GLY A C 1
ATOM 616 O O . GLY A 1 84 ? -7.990 -3.898 14.039 1.00 88.62 84 GLY A O 1
ATOM 617 N N . PHE A 1 85 ? -7.304 -3.674 11.912 1.00 92.06 85 PHE A N 1
ATOM 618 C CA . PHE A 1 85 ? -8.548 -3.084 11.412 1.00 92.06 85 PHE A CA 1
ATOM 619 C C . PHE A 1 85 ? -9.566 -4.173 11.065 1.00 92.06 85 PHE A C 1
ATOM 621 O O . PHE A 1 85 ? -9.184 -5.257 10.617 1.00 92.06 85 PHE A O 1
ATOM 628 N N . GLU A 1 86 ? -10.856 -3.871 11.189 1.00 92.75 86 GLU A N 1
ATOM 629 C CA . GLU A 1 86 ? -11.908 -4.750 10.679 1.00 92.75 86 GLU A CA 1
ATOM 630 C C . GLU A 1 86 ? -12.003 -4.615 9.159 1.00 92.75 86 GLU A C 1
ATOM 632 O O . GLU A 1 86 ? -12.368 -3.565 8.628 1.00 92.75 86 GLU A O 1
ATOM 637 N N . ILE A 1 87 ? -11.648 -5.675 8.436 1.00 92.88 87 ILE A N 1
ATOM 638 C CA . ILE A 1 87 ? -11.647 -5.660 6.973 1.00 92.88 8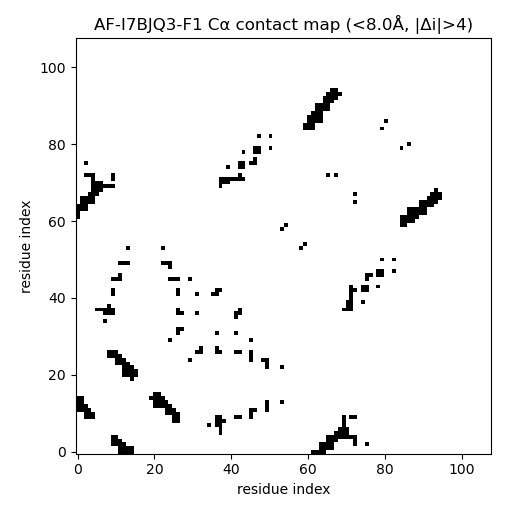7 ILE A CA 1
ATOM 639 C C . ILE A 1 87 ? -13.012 -6.120 6.474 1.00 92.88 87 ILE A C 1
ATOM 641 O O . ILE A 1 87 ? -13.371 -7.284 6.634 1.00 92.88 87 ILE A O 1
ATOM 645 N N . THR A 1 88 ? -13.757 -5.211 5.850 1.00 93.31 88 THR A N 1
ATOM 646 C CA . THR A 1 88 ? -15.089 -5.505 5.298 1.00 93.31 88 THR A CA 1
ATOM 647 C C . THR A 1 88 ? -15.014 -6.140 3.915 1.00 93.31 88 THR A C 1
ATOM 649 O O . THR A 1 88 ? -15.791 -7.034 3.595 1.00 93.31 88 THR A O 1
ATOM 652 N N . GLU A 1 89 ? -14.065 -5.697 3.091 1.00 92.88 89 GLU A N 1
ATOM 653 C CA . GLU A 1 89 ? -13.889 -6.169 1.720 1.00 92.88 89 GLU A CA 1
ATOM 654 C C . GLU A 1 89 ? -12.410 -6.120 1.323 1.00 92.88 89 GLU A C 1
ATOM 656 O O . GLU A 1 89 ? -11.683 -5.190 1.686 1.00 92.88 89 GLU A O 1
ATOM 661 N N . VAL A 1 90 ? -11.976 -7.095 0.521 1.00 93.38 90 VAL A N 1
ATOM 662 C CA . VAL A 1 90 ? -10.712 -7.041 -0.219 1.00 93.38 90 VAL A CA 1
ATOM 663 C C . VAL A 1 90 ? -11.016 -7.206 -1.703 1.00 93.38 90 VAL A C 1
ATOM 665 O O . VAL A 1 90 ? -11.340 -8.300 -2.156 1.00 93.38 90 VAL A O 1
ATOM 668 N N . ALA A 1 91 ? -10.894 -6.121 -2.465 1.00 93.56 91 ALA A N 1
ATOM 669 C CA . ALA A 1 91 ? -11.197 -6.097 -3.892 1.00 93.56 91 ALA A CA 1
ATOM 670 C C . ALA A 1 91 ? -9.964 -5.703 -4.714 1.00 93.56 91 ALA A C 1
ATOM 672 O O . ALA A 1 91 ? -9.357 -4.649 -4.499 1.00 93.56 91 ALA A O 1
ATOM 673 N N . GLU A 1 92 ? -9.615 -6.508 -5.715 1.00 91.75 92 GLU A N 1
ATOM 674 C CA . GLU A 1 92 ? -8.597 -6.143 -6.697 1.00 91.75 92 GLU A CA 1
ATOM 675 C C . GLU A 1 92 ? -9.231 -5.386 -7.873 1.00 91.75 92 GLU A C 1
ATOM 677 O O . GLU A 1 92 ? -10.021 -5.929 -8.636 1.00 91.75 92 GLU A O 1
ATOM 682 N N . LYS A 1 93 ? -8.862 -4.112 -8.027 1.00 92.69 93 LYS A N 1
ATOM 683 C CA . LYS A 1 93 ? -9.321 -3.190 -9.078 1.00 92.69 93 LYS A CA 1
ATOM 684 C C . LYS A 1 93 ? -8.193 -2.873 -10.072 1.00 92.69 93 LYS A C 1
ATOM 686 O O . LYS A 1 93 ? -8.012 -1.726 -10.491 1.00 92.69 93 LYS A O 1
ATOM 691 N N . THR A 1 94 ? -7.380 -3.874 -10.417 1.00 92.06 94 THR A N 1
ATOM 692 C CA . THR A 1 94 ? -6.326 -3.737 -11.436 1.00 92.06 94 THR A CA 1
ATOM 693 C C . THR A 1 94 ? -6.970 -3.649 -12.829 1.00 92.06 94 THR A C 1
ATOM 695 O O . THR A 1 94 ? -7.766 -4.519 -13.174 1.00 92.06 94 THR A O 1
ATOM 698 N N . PRO A 1 95 ? -6.670 -2.617 -13.642 1.00 89.81 95 PRO A N 1
ATOM 699 C CA . PRO A 1 95 ? -7.313 -2.445 -14.942 1.00 89.81 95 PRO A CA 1
ATOM 700 C C . PRO A 1 95 ? -6.863 -3.531 -15.927 1.00 89.81 95 PRO A C 1
ATOM 702 O O . PRO A 1 95 ? -5.671 -3.658 -16.212 1.00 89.81 95 PRO A O 1
ATOM 705 N N . LEU A 1 96 ? -7.825 -4.276 -16.470 1.00 89.50 96 LEU A N 1
ATOM 706 C CA . LEU A 1 96 ? -7.625 -5.266 -17.528 1.00 89.50 96 LEU A CA 1
ATOM 707 C C . LEU A 1 96 ? -8.221 -4.719 -18.837 1.00 89.50 96 LEU A C 1
ATOM 709 O O . LEU A 1 96 ? -9.434 -4.532 -18.916 1.00 89.50 96 LEU A O 1
ATOM 713 N N . PRO A 1 97 ? -7.402 -4.402 -19.856 1.00 90.12 97 PRO A N 1
ATOM 714 C CA . PRO A 1 97 ? -7.905 -3.879 -21.121 1.00 90.12 97 PRO A CA 1
ATOM 715 C C . PRO A 1 97 ? -8.433 -5.004 -22.026 1.00 90.12 97 PRO A C 1
ATOM 717 O O . PRO A 1 97 ? -7.713 -5.951 -22.334 1.00 90.12 97 PRO A O 1
ATOM 720 N N . HIS A 1 98 ? -9.656 -4.856 -22.536 1.00 90.81 98 HIS A N 1
ATOM 721 C CA . HIS A 1 98 ? -10.267 -5.772 -23.509 1.00 90.81 98 HIS A CA 1
ATOM 722 C C . HIS A 1 98 ? -10.086 -5.255 -24.948 1.00 90.81 98 HIS A C 1
ATOM 724 O O . HIS A 1 98 ? -11.048 -4.863 -25.599 1.00 90.81 98 HIS A O 1
ATOM 730 N N . GLY A 1 99 ? -8.837 -5.191 -25.427 1.00 89.75 99 GLY A N 1
ATOM 731 C CA . GLY A 1 99 ? -8.528 -4.720 -26.790 1.00 89.75 99 GLY A CA 1
ATOM 732 C C . GLY A 1 99 ? -8.600 -3.197 -26.991 1.00 89.75 99 GLY A C 1
ATOM 733 O O . GLY A 1 99 ? -8.873 -2.742 -28.094 1.00 89.75 99 GLY A O 1
ATOM 734 N N . GLY A 1 100 ? -8.381 -2.413 -25.927 1.00 91.25 100 GLY A N 1
ATOM 735 C CA . GLY A 1 100 ? -8.366 -0.944 -25.971 1.00 91.25 100 GLY A CA 1
ATOM 736 C C . GLY A 1 100 ? -7.064 -0.347 -26.530 1.00 91.25 100 GLY A C 1
ATOM 737 O O . GLY A 1 100 ? -6.489 -0.839 -27.496 1.00 91.25 100 GLY A O 1
ATOM 738 N N . CYS A 1 101 ? -6.575 0.734 -25.914 1.00 90.50 101 CYS A N 1
ATOM 739 C CA . CYS A 1 101 ? -5.362 1.422 -26.366 1.00 90.50 101 CYS A CA 1
ATOM 740 C C . CYS A 1 101 ? -4.140 0.490 -26.413 1.00 90.50 101 CYS A C 1
ATOM 742 O O . CYS A 1 101 ? -3.867 -0.250 -25.465 1.00 90.50 101 CYS A O 1
ATOM 744 N N . THR A 1 102 ? -3.364 0.583 -27.497 1.00 90.25 102 THR A N 1
ATOM 745 C CA . THR A 1 102 ? -2.123 -0.187 -27.648 1.00 90.25 102 THR A CA 1
ATOM 746 C C . THR A 1 102 ? -1.095 0.272 -26.600 1.00 90.25 102 THR A C 1
ATOM 748 O O . THR A 1 102 ? -0.835 1.476 -26.509 1.00 90.25 102 THR A O 1
ATOM 751 N N . PRO A 1 103 ? -0.497 -0.640 -25.805 1.00 89.56 103 PRO A N 1
ATOM 752 C CA . PRO A 1 103 ? 0.549 -0.290 -24.846 1.00 89.56 103 PRO A CA 1
ATOM 753 C C . PRO A 1 103 ? 1.766 0.346 -25.521 1.00 89.56 103 PRO A C 1
ATOM 755 O O . PRO A 1 103 ? 2.076 0.058 -26.678 1.00 89.56 103 PRO A O 1
ATOM 758 N N . SER A 1 104 ? 2.503 1.177 -24.782 1.00 89.56 104 SER A N 1
ATOM 759 C CA . SER A 1 104 ? 3.751 1.744 -25.288 1.00 89.56 104 SER A CA 1
ATOM 760 C C . SER A 1 104 ? 4.752 0.641 -25.645 1.00 89.56 104 SER A C 1
ATOM 762 O O . SER A 1 104 ? 4.815 -0.418 -25.011 1.00 89.56 104 SER A O 1
ATOM 764 N N . LYS A 1 105 ? 5.558 0.894 -26.682 1.00 91.81 105 LYS A N 1
ATOM 765 C CA . LYS A 1 105 ? 6.630 -0.017 -27.088 1.00 91.81 105 LYS A CA 1
ATOM 766 C C . LYS A 1 105 ? 7.549 -0.265 -25.891 1.00 91.81 105 LYS A C 1
ATOM 768 O O . LYS A 1 105 ? 8.037 0.689 -25.285 1.00 91.81 105 LYS A O 1
ATOM 773 N N . LYS A 1 106 ? 7.791 -1.540 -25.564 1.00 85.19 106 LYS A N 1
ATOM 774 C CA . LYS A 1 106 ? 8.731 -1.902 -24.496 1.00 85.19 106 LYS A CA 1
ATOM 775 C C . LYS A 1 106 ? 10.099 -1.261 -24.790 1.00 85.19 106 LYS A C 1
ATOM 777 O O . LYS A 1 106 ? 10.548 -1.336 -25.939 1.00 85.19 106 LYS A O 1
ATOM 782 N N . PRO A 1 107 ? 10.739 -0.613 -23.801 1.00 79.38 107 PRO A N 1
ATOM 783 C CA . PRO A 1 107 ? 12.102 -0.121 -23.965 1.00 79.38 107 PRO A CA 1
ATOM 784 C C . PRO A 1 107 ? 13.037 -1.294 -24.300 1.00 79.38 107 PRO A C 1
ATOM 786 O O . PRO A 1 107 ? 12.779 -2.421 -23.875 1.00 79.38 107 PRO A O 1
ATOM 789 N N . ARG A 1 108 ? 14.049 -1.020 -25.132 1.00 79.56 108 ARG A N 1
ATOM 790 C CA . ARG A 1 108 ? 15.034 -2.006 -25.604 1.00 79.56 108 ARG A CA 1
ATOM 791 C C . ARG A 1 108 ? 16.000 -2.410 -24.501 1.00 79.56 108 ARG A C 1
ATOM 793 O O . ARG A 1 108 ? 16.348 -1.516 -23.700 1.00 79.56 108 ARG A O 1
#

Sequence (108 aa):
MHIYTTINNTIISLSDQEGNVVLQESAGSIGYKGTKKATPYVANLVASKIGKEAKELGVSSLALHVKGIGRGKEIALRTIVGLGFEITEVAEKTPLPHGGCTPSKKPR

pLDDT: mean 92.17, std 2.82, range [79.38, 95.69]

Organism: Mycoplasma haematolamae (strain Purdue) (NCBI:txid1212765)

Foldseek 3Di:
DEWEADAQWTKDFDADPVRHTPDIFILVNVPDDGRVRLDLVSLLVRLLVVLVVCVVVVAAEDEYEYEDDGPNRVSSVVSNVVSRHHYPYHHYPYDDDPPPDDDDDDDD